Protein AF-A0AB37C605-F1 (afdb_monomer_lite)

Organism: Clostridium perfringens (NCBI:txid1502)

pLDDT: mean 93.52, std 6.57, range [56.94, 97.75]

Radius of gyration: 11.5 Å; chains: 1; bounding box: 32×20×25 Å

Foldseek 3Di:
DLVVLLVVLPVPDDPVLSVQLVVQLVVVQVCCCVVPVDDADPVNSSVSSVVSNVVSVVD

Structure (mmCIF, N/CA/C/O backbone):
data_AF-A0AB37C605-F1
#
_entry.id   AF-A0AB37C605-F1
#
loop_
_atom_site.group_PDB
_atom_site.id
_atom_site.type_symbol
_atom_site.label_atom_id
_atom_site.label_alt_id
_atom_site.label_comp_id
_atom_site.label_asym_id
_atom_site.label_entity_id
_atom_site.label_seq_id
_atom_site.pdbx_PDB_ins_code
_atom_site.Cartn_x
_atom_site.Cartn_y
_atom_site.Cartn_z
_atom_site.occupancy
_atom_site.B_iso_or_equiv
_atom_site.auth_seq_id
_atom_site.auth_comp_id
_atom_site.auth_asym_id
_atom_site.auth_atom_id
_atom_site.pdbx_PDB_model_num
ATOM 1 N N . MET A 1 1 ? 7.763 2.247 10.043 1.00 84.38 1 MET A N 1
ATOM 2 C CA . MET A 1 1 ? 7.371 1.011 9.323 1.00 84.38 1 MET A CA 1
ATOM 3 C C . MET A 1 1 ? 6.816 1.315 7.940 1.00 84.38 1 MET A C 1
ATOM 5 O O . MET A 1 1 ? 7.389 0.826 6.979 1.00 84.38 1 MET A O 1
ATOM 9 N N . VAL A 1 2 ? 5.806 2.186 7.822 1.00 91.62 2 VAL A N 1
ATOM 10 C CA . VAL A 1 2 ? 5.220 2.611 6.532 1.00 91.62 2 VAL A CA 1
ATOM 11 C C . VAL A 1 2 ? 6.264 3.101 5.523 1.00 91.62 2 VAL A C 1
ATOM 13 O O . VAL A 1 2 ? 6.355 2.555 4.430 1.00 91.62 2 VAL A O 1
ATOM 16 N N . LEU A 1 3 ? 7.126 4.047 5.912 1.00 93.19 3 LEU A N 1
ATOM 17 C CA . LEU A 1 3 ? 8.166 4.571 5.017 1.00 93.19 3 LEU A CA 1
ATOM 18 C C . LEU A 1 3 ? 9.104 3.472 4.485 1.00 93.19 3 LEU A C 1
ATOM 20 O O . LEU A 1 3 ? 9.399 3.446 3.295 1.00 93.19 3 LEU A O 1
ATOM 24 N N . LYS A 1 4 ? 9.518 2.531 5.347 1.00 95.69 4 LYS A N 1
ATOM 25 C CA . LYS A 1 4 ? 10.358 1.389 4.948 1.00 95.69 4 LYS A CA 1
ATOM 26 C C . LYS A 1 4 ? 9.631 0.477 3.954 1.00 95.69 4 LYS A C 1
ATOM 28 O O . LYS A 1 4 ? 10.251 0.009 3.006 1.00 95.69 4 LYS A O 1
ATOM 33 N N . ALA A 1 5 ? 8.329 0.245 4.139 1.00 94.44 5 ALA A N 1
ATOM 34 C CA . ALA A 1 5 ? 7.527 -0.554 3.213 1.00 94.44 5 ALA A CA 1
ATOM 35 C C . ALA A 1 5 ? 7.406 0.117 1.833 1.00 94.44 5 ALA A C 1
ATOM 37 O O . ALA A 1 5 ? 7.609 -0.543 0.817 1.00 94.44 5 ALA A O 1
ATOM 38 N N . ILE A 1 6 ? 7.171 1.433 1.800 1.00 95.75 6 ILE A N 1
ATOM 39 C CA . ILE A 1 6 ? 7.108 2.213 0.555 1.00 95.75 6 ILE A CA 1
ATOM 40 C C . ILE A 1 6 ? 8.469 2.211 -0.156 1.00 95.75 6 ILE A C 1
ATOM 42 O O . ILE A 1 6 ? 8.533 1.971 -1.358 1.00 95.75 6 ILE A O 1
ATOM 46 N N . GLN A 1 7 ? 9.567 2.417 0.579 1.00 97.38 7 GLN A N 1
ATOM 47 C CA . GLN A 1 7 ? 10.922 2.347 0.022 1.00 97.38 7 GLN A CA 1
ATOM 48 C C . GLN A 1 7 ? 11.243 0.957 -0.542 1.00 97.38 7 GLN A C 1
ATOM 50 O O . GLN A 1 7 ? 11.794 0.858 -1.636 1.00 97.38 7 GLN A O 1
ATOM 55 N N . ARG A 1 8 ? 10.850 -0.120 0.156 1.00 96.44 8 ARG A N 1
ATOM 56 C CA . ARG A 1 8 ? 10.996 -1.497 -0.341 1.00 96.44 8 ARG A CA 1
ATOM 57 C C . ARG A 1 8 ? 10.282 -1.682 -1.681 1.00 96.44 8 ARG A C 1
ATOM 59 O O . ARG A 1 8 ? 10.874 -2.241 -2.596 1.00 96.44 8 ARG A O 1
ATOM 66 N N . LEU A 1 9 ? 9.039 -1.210 -1.804 1.00 96.50 9 LEU A N 1
ATOM 67 C CA . LEU A 1 9 ? 8.276 -1.309 -3.052 1.00 96.50 9 LEU A CA 1
ATOM 68 C C . LEU A 1 9 ? 8.920 -0.501 -4.179 1.00 96.50 9 LEU A C 1
ATOM 70 O O . LEU A 1 9 ? 9.099 -1.031 -5.271 1.00 96.50 9 LEU A O 1
ATOM 74 N N . LYS A 1 10 ? 9.340 0.737 -3.893 1.00 96.81 10 LYS A N 1
ATOM 75 C CA . LYS A 1 10 ? 10.015 1.609 -4.863 1.00 96.81 10 LYS A CA 1
ATOM 76 C C . LYS A 1 10 ? 11.291 0.980 -5.431 1.00 96.81 10 LYS A C 1
ATOM 78 O O . LYS A 1 10 ? 11.588 1.178 -6.600 1.00 96.81 10 LYS A O 1
ATOM 83 N N . ASN A 1 11 ? 12.037 0.242 -4.610 1.00 97.31 11 ASN A N 1
ATOM 84 C CA . ASN A 1 11 ? 13.273 -0.419 -5.037 1.00 97.31 11 ASN A CA 1
ATOM 85 C C . ASN A 1 11 ? 13.027 -1.748 -5.766 1.00 97.31 11 ASN A C 1
ATOM 87 O O . ASN A 1 11 ? 13.898 -2.207 -6.497 1.00 97.31 11 ASN A O 1
ATOM 91 N N . LYS A 1 12 ? 11.880 -2.393 -5.529 1.00 96.44 12 LYS A N 1
ATOM 92 C CA . LYS A 1 12 ? 11.552 -3.715 -6.077 1.00 96.44 12 LYS A CA 1
ATOM 93 C C . LYS A 1 12 ? 10.858 -3.642 -7.438 1.00 96.44 12 LYS A C 1
ATOM 95 O O . LYS A 1 12 ? 11.043 -4.539 -8.253 1.00 96.44 12 LYS A O 1
ATOM 100 N N . TYR A 1 13 ? 10.035 -2.624 -7.653 1.00 96.00 13 TYR A N 1
ATOM 101 C CA . TYR A 1 13 ? 9.156 -2.513 -8.813 1.00 96.00 13 TYR A CA 1
ATOM 102 C C . TYR A 1 13 ? 9.600 -1.406 -9.766 1.00 96.00 13 TYR A C 1
ATOM 104 O O . TYR A 1 13 ? 10.286 -0.461 -9.372 1.00 96.00 13 TYR A O 1
ATOM 112 N N . SER A 1 14 ? 9.170 -1.504 -11.027 1.00 96.44 14 SER A N 1
ATOM 113 C CA . SER A 1 14 ? 9.323 -0.403 -11.976 1.00 96.44 14 SER A CA 1
ATOM 114 C C . SER A 1 14 ? 8.588 0.845 -11.471 1.00 96.44 14 SER A C 1
ATOM 116 O O . SER A 1 14 ? 7.668 0.764 -10.656 1.00 96.44 14 SER A O 1
ATOM 118 N N . SER A 1 15 ? 8.958 2.024 -11.978 1.00 96.38 15 SER A N 1
ATOM 119 C CA . SER A 1 15 ? 8.258 3.272 -11.629 1.00 96.38 15 SER A CA 1
ATOM 120 C C . SER A 1 15 ? 6.761 3.210 -11.967 1.00 96.38 15 SER A C 1
ATOM 122 O O . SER A 1 15 ? 5.948 3.782 -11.243 1.00 96.38 15 SER A O 1
ATOM 124 N N . CYS A 1 16 ? 6.396 2.494 -13.038 1.00 96.25 16 CYS A N 1
ATOM 125 C CA . CYS A 1 16 ? 5.006 2.292 -13.435 1.00 96.25 16 CYS A CA 1
ATOM 126 C C . CYS A 1 16 ? 4.271 1.423 -12.408 1.00 96.25 16 CYS A C 1
ATOM 128 O O . CYS A 1 16 ? 3.321 1.887 -11.785 1.00 96.25 16 CYS A O 1
ATOM 130 N N . ASP A 1 17 ? 4.779 0.219 -12.143 1.00 96.25 17 ASP A N 1
ATOM 131 C CA . ASP A 1 17 ? 4.139 -0.734 -11.228 1.00 96.25 17 ASP A CA 1
ATOM 132 C C . ASP A 1 17 ? 4.078 -0.193 -9.800 1.00 96.25 17 ASP A C 1
ATOM 134 O O . ASP A 1 17 ? 3.068 -0.333 -9.117 1.00 96.25 17 ASP A O 1
ATOM 138 N N . PHE A 1 18 ? 5.129 0.498 -9.354 1.00 97.44 18 PHE A N 1
ATOM 139 C CA . PHE A 1 18 ? 5.142 1.161 -8.056 1.00 97.44 18 PHE A CA 1
ATOM 140 C C . PHE A 1 18 ? 4.018 2.198 -7.935 1.00 97.44 18 PHE A C 1
ATOM 142 O O . PHE A 1 18 ? 3.310 2.220 -6.927 1.00 97.44 18 PHE A O 1
ATOM 149 N N . LYS A 1 19 ? 3.821 3.037 -8.961 1.00 97.31 19 LYS A N 1
ATOM 150 C CA . LYS A 1 19 ? 2.713 4.004 -8.989 1.00 97.31 19 LYS A CA 1
ATOM 151 C C . LYS A 1 19 ? 1.359 3.303 -9.020 1.00 97.31 19 LYS A C 1
ATOM 153 O O . LYS A 1 19 ? 0.466 3.732 -8.299 1.00 97.31 19 LYS A O 1
ATOM 158 N N . THR A 1 20 ? 1.224 2.215 -9.777 1.00 97.50 20 THR A N 1
ATOM 159 C CA . THR A 1 20 ? -0.005 1.410 -9.826 1.00 97.50 20 THR A CA 1
ATOM 160 C C . THR A 1 20 ? -0.352 0.827 -8.455 1.00 97.50 20 THR A C 1
ATOM 162 O O . THR A 1 20 ? -1.493 0.945 -8.018 1.00 97.50 20 THR A O 1
ATOM 165 N N . ILE A 1 21 ? 0.626 0.273 -7.728 1.00 97.75 21 ILE A N 1
ATOM 166 C CA . ILE A 1 21 ? 0.420 -0.248 -6.365 1.00 97.75 21 ILE A CA 1
ATOM 167 C C . ILE A 1 21 ? -0.074 0.862 -5.428 1.00 97.75 21 ILE A C 1
ATOM 169 O O . ILE A 1 21 ? -1.039 0.663 -4.690 1.00 97.75 21 ILE A O 1
ATOM 173 N N . LEU A 1 22 ? 0.570 2.036 -5.457 1.00 97.62 22 LEU A N 1
ATOM 174 C CA . LEU A 1 22 ? 0.159 3.166 -4.619 1.00 97.62 22 LEU A CA 1
ATOM 175 C C . LEU A 1 22 ? -1.242 3.672 -4.973 1.00 97.62 22 LEU A C 1
ATOM 177 O O . LEU A 1 22 ? -2.009 3.982 -4.067 1.00 97.62 22 LEU A O 1
ATOM 181 N N . PHE A 1 23 ? -1.578 3.719 -6.261 1.00 97.75 23 PHE A N 1
ATOM 182 C CA . PHE A 1 23 ? -2.888 4.153 -6.739 1.00 97.75 23 PHE A CA 1
ATOM 183 C C . PHE A 1 23 ? -4.012 3.223 -6.264 1.00 97.75 23 PHE A C 1
ATOM 185 O O . PHE A 1 23 ? -5.013 3.692 -5.733 1.00 97.75 23 PHE A O 1
ATOM 192 N N . ILE A 1 24 ? -3.825 1.902 -6.370 1.00 97.06 24 ILE A N 1
ATOM 193 C CA . ILE A 1 24 ? -4.803 0.919 -5.873 1.00 97.06 24 ILE A CA 1
ATOM 194 C C . ILE A 1 24 ? -5.016 1.087 -4.362 1.00 97.06 24 ILE A C 1
ATOM 196 O O . ILE A 1 24 ? -6.153 1.114 -3.892 1.00 97.06 24 ILE A O 1
ATOM 200 N N . ALA A 1 25 ? -3.927 1.234 -3.600 1.00 96.81 25 ALA A N 1
ATOM 201 C CA . ALA A 1 25 ? -4.011 1.423 -2.156 1.00 96.81 25 ALA A CA 1
ATOM 202 C C . ALA A 1 25 ? -4.708 2.743 -1.774 1.00 96.81 25 ALA A C 1
ATOM 204 O O . ALA A 1 25 ? -5.468 2.784 -0.806 1.00 96.81 25 ALA A O 1
ATOM 205 N N . GLU A 1 26 ? -4.461 3.820 -2.523 1.00 96.31 26 GLU A N 1
ATOM 206 C CA . GLU A 1 26 ? -5.122 5.112 -2.327 1.00 96.31 26 GLU A CA 1
ATOM 207 C C . GLU A 1 26 ? -6.632 5.019 -2.571 1.00 96.31 26 GLU A C 1
ATOM 209 O O . GLU A 1 26 ? -7.406 5.493 -1.737 1.00 96.31 26 GLU A O 1
ATOM 214 N N . GLU A 1 27 ? -7.058 4.371 -3.658 1.00 96.62 27 GLU A N 1
ATOM 215 C CA . GLU A 1 27 ? -8.478 4.229 -3.987 1.00 96.62 27 GLU A CA 1
ATOM 216 C C . GLU A 1 27 ? -9.235 3.393 -2.947 1.00 96.62 27 GLU A C 1
ATOM 218 O O . GLU A 1 27 ? -10.341 3.773 -2.560 1.00 96.62 27 GLU A O 1
ATOM 223 N N . ASP A 1 28 ? -8.634 2.323 -2.414 1.00 93.94 28 ASP A N 1
ATOM 224 C CA . ASP A 1 28 ? -9.242 1.532 -1.333 1.00 93.94 28 ASP A CA 1
ATOM 225 C C . ASP A 1 28 ? -9.448 2.376 -0.063 1.00 93.94 28 ASP A C 1
ATOM 227 O O . ASP A 1 28 ? -10.538 2.418 0.520 1.00 93.94 28 ASP A O 1
ATOM 231 N N . ILE A 1 29 ? -8.423 3.138 0.332 1.00 95.00 29 ILE A N 1
ATOM 232 C CA . ILE A 1 29 ? -8.498 4.040 1.486 1.00 95.00 29 ILE A CA 1
ATOM 233 C C . ILE A 1 29 ? -9.557 5.118 1.254 1.00 95.00 29 ILE A C 1
ATOM 235 O O . ILE A 1 29 ? -10.328 5.438 2.166 1.00 95.00 29 ILE A O 1
ATOM 239 N N . ARG A 1 30 ? -9.612 5.6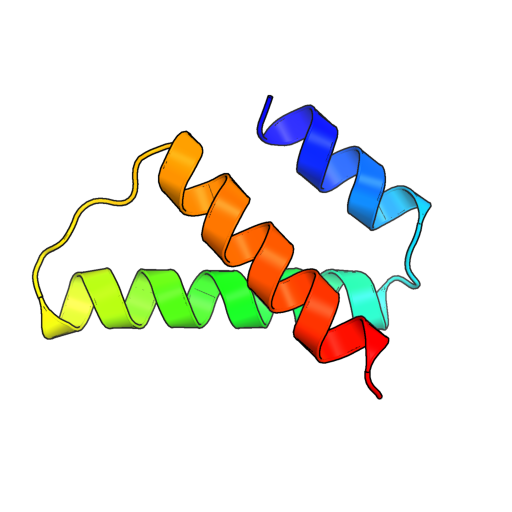84 0.043 1.00 94.88 30 ARG A N 1
ATOM 240 C CA . ARG A 1 30 ? -10.584 6.715 -0.323 1.00 94.88 30 ARG A CA 1
ATOM 241 C C . ARG A 1 30 ? -12.003 6.162 -0.286 1.00 94.88 30 ARG A C 1
ATOM 243 O O . ARG A 1 30 ? -12.872 6.804 0.302 1.00 94.88 30 ARG A O 1
ATOM 250 N N . PHE A 1 31 ? -12.228 4.967 -0.826 1.00 91.88 31 PHE A N 1
ATOM 251 C CA . PHE A 1 31 ? -13.511 4.272 -0.776 1.00 91.88 31 PHE A CA 1
ATOM 252 C C . PHE A 1 31 ? -13.944 3.998 0.667 1.00 91.88 31 PHE A C 1
ATOM 254 O O . PHE A 1 31 ? -15.051 4.360 1.063 1.00 91.88 31 PHE A O 1
ATOM 261 N N . ASN A 1 32 ? -13.047 3.455 1.495 1.00 89.19 32 ASN A N 1
ATOM 262 C CA . ASN A 1 32 ? -13.329 3.167 2.899 1.00 89.19 32 ASN A CA 1
ATOM 263 C C . ASN A 1 32 ? -13.640 4.431 3.718 1.00 89.19 32 ASN A C 1
ATOM 265 O O . ASN A 1 32 ? -14.517 4.423 4.590 1.00 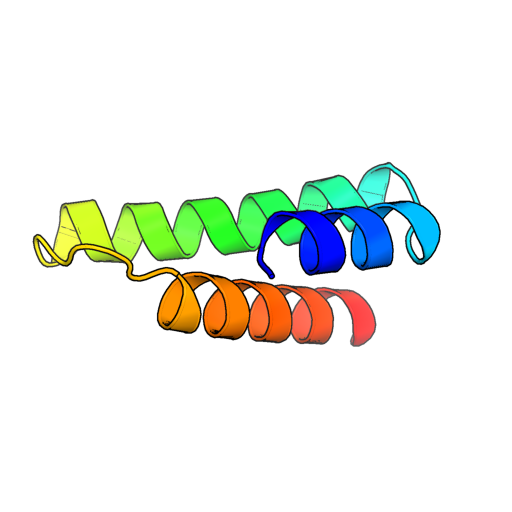89.19 32 ASN A O 1
ATOM 269 N N . ARG A 1 33 ? -12.961 5.542 3.421 1.00 91.94 33 ARG A N 1
ATOM 270 C CA . ARG A 1 33 ? -13.207 6.832 4.070 1.00 91.94 33 ARG A CA 1
ATOM 271 C C . ARG A 1 33 ? -14.521 7.468 3.618 1.00 91.94 33 ARG A C 1
ATOM 273 O O . ARG A 1 33 ? -15.285 7.909 4.470 1.00 91.94 33 ARG A O 1
ATOM 280 N N . LEU A 1 34 ? -14.771 7.545 2.310 1.00 87.81 34 LEU A N 1
ATOM 281 C CA . LEU A 1 34 ? -15.953 8.216 1.756 1.00 87.81 34 LEU A CA 1
ATOM 282 C C . LEU A 1 34 ? -17.232 7.401 1.964 1.00 87.81 34 LEU A C 1
ATOM 284 O O . LEU A 1 34 ? -18.262 7.972 2.302 1.00 87.81 34 LEU A O 1
ATOM 288 N N . GLY A 1 35 ? -17.164 6.079 1.797 1.00 81.62 35 GLY A N 1
ATOM 289 C CA . GLY A 1 35 ? -18.321 5.192 1.917 1.00 81.62 35 GLY A CA 1
ATOM 290 C C . GLY A 1 35 ? -18.695 4.846 3.357 1.00 81.62 35 GLY A C 1
ATOM 291 O O . GLY A 1 35 ? -19.863 4.598 3.638 1.00 81.62 35 GLY A O 1
ATOM 292 N N . PHE A 1 36 ? -17.725 4.835 4.282 1.00 87.56 36 PHE A N 1
ATOM 293 C CA . PHE A 1 36 ? -17.941 4.302 5.635 1.00 87.56 36 PHE A CA 1
ATOM 294 C C . PHE A 1 36 ? -17.404 5.187 6.766 1.00 87.56 36 PHE A C 1
ATOM 296 O O . PHE A 1 36 ? -17.471 4.788 7.928 1.00 87.56 36 PHE A O 1
ATOM 303 N N . GLY A 1 37 ? -16.819 6.352 6.464 1.00 90.12 37 GLY A N 1
ATOM 304 C CA . GLY A 1 37 ? -16.231 7.239 7.476 1.00 90.12 37 GLY A CA 1
ATOM 305 C C . GLY A 1 37 ? -15.050 6.624 8.238 1.00 90.12 37 GLY A C 1
ATOM 306 O O . GLY A 1 37 ? -14.647 7.143 9.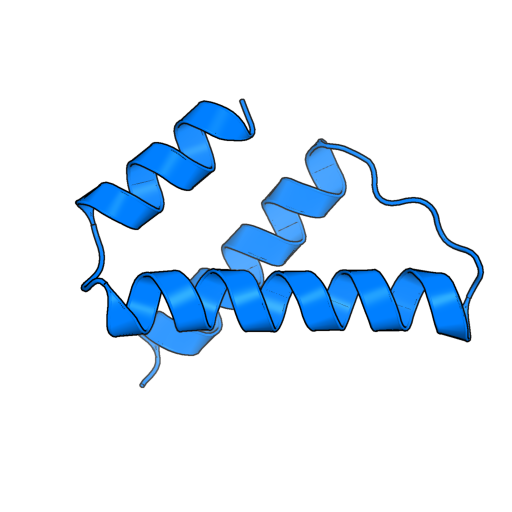282 1.00 90.12 37 GLY A O 1
ATOM 307 N N . LYS A 1 38 ? -14.490 5.509 7.751 1.00 91.62 38 LYS A N 1
ATOM 308 C CA . LYS A 1 38 ? -13.431 4.774 8.449 1.00 91.62 38 LYS A CA 1
ATOM 309 C C . LYS A 1 38 ? -12.108 5.528 8.348 1.00 91.62 38 LYS A C 1
ATOM 311 O O . LYS A 1 38 ? -11.712 5.990 7.279 1.00 91.62 38 LYS A O 1
ATOM 316 N N . LYS A 1 39 ? -11.400 5.629 9.476 1.00 92.38 39 LYS A N 1
ATOM 317 C CA . LYS A 1 39 ? -10.006 6.087 9.514 1.00 92.38 39 LYS A CA 1
ATOM 318 C C . LYS A 1 39 ? -9.076 4.900 9.276 1.00 92.38 39 LYS A C 1
ATOM 320 O O . LYS A 1 39 ? -9.270 3.837 9.862 1.00 92.38 39 LYS A O 1
ATOM 325 N N . THR A 1 40 ? -8.035 5.106 8.480 1.00 92.88 40 THR A N 1
ATOM 326 C CA . THR A 1 40 ? -7.023 4.079 8.210 1.00 92.88 40 THR A CA 1
ATOM 327 C C . THR A 1 40 ? -5.873 4.211 9.201 1.00 92.88 40 THR A C 1
ATOM 329 O O . THR A 1 40 ? -5.199 5.239 9.255 1.00 92.88 40 THR A O 1
ATOM 332 N N . SER A 1 41 ? -5.646 3.171 10.004 1.00 94.44 41 SER A N 1
ATOM 333 C CA . SER A 1 41 ? -4.472 3.076 10.876 1.00 94.44 41 SER A CA 1
ATOM 334 C C . SER A 1 41 ? -3.218 2.719 10.069 1.00 94.44 41 SER A C 1
ATOM 336 O O . SER A 1 41 ? -3.307 2.237 8.941 1.00 94.44 41 SER A O 1
ATOM 338 N N . GLN A 1 42 ? -2.028 2.895 10.650 1.00 94.38 42 GLN A N 1
ATOM 339 C CA . GLN A 1 42 ? -0.781 2.501 9.980 1.00 94.38 42 GLN A CA 1
ATOM 340 C C . GLN A 1 42 ? -0.730 1.003 9.650 1.00 94.38 42 GLN A C 1
ATOM 342 O O . GLN A 1 42 ? -0.231 0.633 8.593 1.00 94.38 42 GLN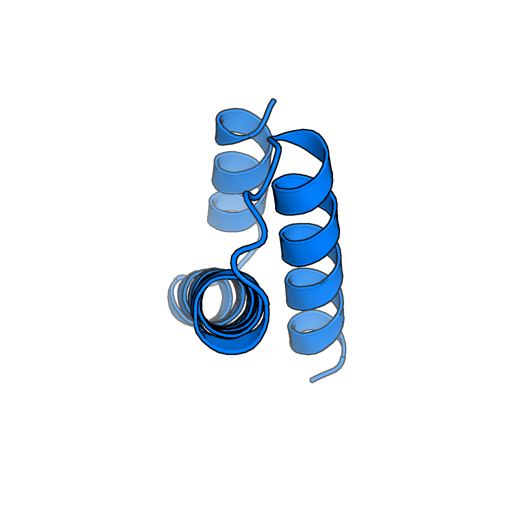 A O 1
ATOM 347 N N . LEU A 1 43 ? -1.244 0.149 10.541 1.00 95.19 43 LEU A N 1
ATOM 348 C CA . LEU A 1 43 ? -1.296 -1.295 10.311 1.00 95.19 43 LEU A CA 1
ATOM 349 C C . LEU A 1 43 ? -2.237 -1.617 9.147 1.00 95.19 43 LEU A C 1
ATOM 351 O O . LEU A 1 43 ? -1.845 -2.327 8.227 1.00 95.19 43 LEU A O 1
ATOM 355 N N . LYS A 1 44 ? -3.423 -0.993 9.125 1.00 95.06 44 LYS A N 1
ATOM 356 C CA . LYS A 1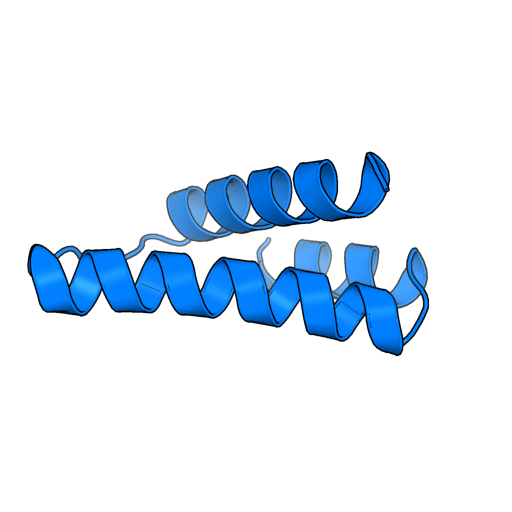 44 ? -4.382 -1.204 8.040 1.00 95.06 44 LYS A CA 1
ATOM 357 C C . LYS A 1 44 ? -3.860 -0.694 6.697 1.00 95.06 44 LYS A C 1
ATOM 359 O O . LYS A 1 44 ? -4.068 -1.335 5.677 1.00 95.06 44 LYS A O 1
ATOM 364 N N . PHE A 1 45 ? -3.129 0.420 6.701 1.00 95.50 45 PHE A N 1
ATOM 365 C CA . PHE A 1 45 ? -2.437 0.912 5.511 1.00 95.50 45 PHE A CA 1
ATOM 366 C C . PHE A 1 45 ? -1.448 -0.124 4.959 1.00 95.50 45 PHE A C 1
ATOM 368 O O . PHE A 1 45 ? -1.401 -0.347 3.755 1.00 95.50 45 PHE A O 1
ATOM 375 N N . LEU A 1 46 ? -0.657 -0.764 5.827 1.00 96.69 46 LEU A N 1
ATOM 376 C CA . LEU A 1 46 ? 0.310 -1.782 5.407 1.00 96.69 46 LEU A CA 1
ATOM 377 C C . LEU A 1 46 ? -0.369 -3.032 4.830 1.00 96.69 46 LEU A C 1
ATOM 379 O O . LEU A 1 46 ? 0.152 -3.594 3.870 1.00 96.69 46 LEU A O 1
ATOM 383 N N . GLU A 1 47 ? -1.516 -3.438 5.379 1.00 96.56 47 GLU A N 1
ATOM 384 C CA . GLU A 1 47 ? -2.336 -4.529 4.830 1.00 96.56 47 GLU A CA 1
ATOM 385 C C . GLU A 1 47 ? -2.827 -4.199 3.418 1.00 96.56 47 GLU A C 1
ATOM 387 O O . GLU A 1 47 ? -2.531 -4.942 2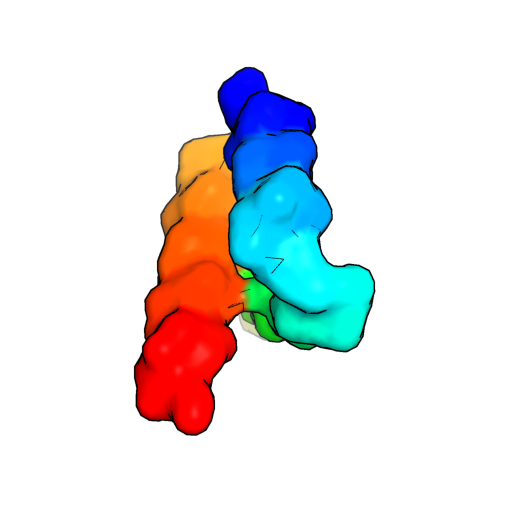.486 1.00 96.56 47 GLU A O 1
ATOM 392 N N . ILE A 1 48 ? -3.475 -3.041 3.246 1.00 96.56 48 ILE A N 1
ATOM 393 C CA . ILE A 1 48 ? -3.984 -2.576 1.944 1.00 96.56 48 ILE A CA 1
ATOM 394 C C . ILE A 1 48 ? -2.843 -2.495 0.920 1.00 96.56 48 ILE A C 1
ATOM 396 O O . ILE A 1 48 ? -2.974 -2.928 -0.222 1.00 96.56 48 ILE A O 1
ATOM 400 N N . LEU A 1 49 ? -1.680 -1.984 1.332 1.00 96.88 49 LEU A N 1
ATOM 401 C CA . LEU A 1 49 ? -0.508 -1.886 0.467 1.00 96.88 49 LEU A CA 1
ATOM 402 C C . LEU A 1 49 ? 0.031 -3.268 0.051 1.00 96.88 49 LEU A C 1
ATOM 404 O O . LEU A 1 49 ? 0.488 -3.438 -1.079 1.00 96.88 49 LEU A O 1
ATOM 408 N N . SER A 1 50 ? -0.021 -4.256 0.949 1.00 96.31 50 SER A N 1
ATOM 409 C CA . SER A 1 50 ? 0.353 -5.644 0.652 1.00 96.31 50 SER A CA 1
ATOM 410 C C . SER A 1 50 ? -0.642 -6.308 -0.303 1.00 96.31 50 SER A C 1
ATOM 412 O O . SER A 1 50 ? -0.231 -7.041 -1.202 1.00 96.31 50 SER A O 1
ATOM 414 N N . GLU A 1 51 ? -1.939 -6.053 -0.135 1.00 96.56 51 GLU A N 1
ATOM 415 C CA . GLU A 1 51 ? -2.993 -6.534 -1.037 1.00 96.56 51 GLU A CA 1
ATOM 416 C C . GLU A 1 51 ? -2.822 -5.939 -2.443 1.00 96.56 51 GLU A C 1
ATOM 418 O O . GLU A 1 51 ? -2.802 -6.679 -3.429 1.00 96.56 51 GLU A O 1
ATOM 423 N N . ALA A 1 52 ? -2.570 -4.631 -2.539 1.00 96.81 52 ALA A N 1
ATOM 424 C CA . ALA A 1 52 ? -2.272 -3.954 -3.800 1.00 96.81 52 ALA A CA 1
ATOM 425 C C . ALA A 1 52 ? -1.012 -4.515 -4.492 1.00 96.81 52 ALA A C 1
ATOM 427 O O . ALA A 1 52 ? -1.027 -4.755 -5.701 1.00 96.81 52 ALA A O 1
ATOM 428 N N . GLU A 1 53 ? 0.065 -4.795 -3.742 1.00 96.88 53 GLU A N 1
ATOM 429 C CA . GLU A 1 53 ? 1.269 -5.455 -4.278 1.00 96.88 53 GLU A CA 1
ATOM 430 C C . GLU A 1 53 ? 0.945 -6.844 -4.858 1.00 96.88 53 GLU A C 1
ATOM 432 O O . GLU A 1 53 ? 1.449 -7.199 -5.928 1.00 96.88 53 GLU A O 1
ATOM 437 N N . MET A 1 54 ? 0.103 -7.636 -4.181 1.00 95.88 54 MET A N 1
ATOM 438 C CA . MET A 1 54 ? -0.300 -8.959 -4.674 1.00 95.88 54 MET A CA 1
ATOM 439 C C . MET A 1 54 ? -1.115 -8.885 -5.963 1.00 95.88 54 MET A C 1
ATOM 441 O O . MET A 1 54 ? -0.945 -9.755 -6.817 1.00 95.88 54 MET A O 1
ATOM 445 N N . LEU A 1 55 ? -1.977 -7.876 -6.112 1.00 93.94 55 LEU A N 1
ATOM 446 C CA . LEU A 1 55 ? -2.764 -7.679 -7.330 1.00 93.94 55 LEU A CA 1
ATOM 447 C C . LEU A 1 55 ? -1.865 -7.389 -8.531 1.00 93.94 55 LEU A C 1
ATOM 449 O O . LEU A 1 55 ? -2.024 -8.027 -9.563 1.00 93.94 55 LEU A O 1
ATOM 453 N N . VAL A 1 56 ? -0.874 -6.507 -8.372 1.00 92.56 56 VAL A N 1
ATOM 454 C CA . VAL A 1 56 ? 0.065 -6.162 -9.452 1.00 92.56 56 VAL A CA 1
ATOM 455 C C . VAL A 1 56 ? 1.022 -7.312 -9.772 1.00 92.56 56 VAL A C 1
ATOM 457 O O . VAL A 1 56 ? 1.339 -7.533 -10.929 1.00 92.56 56 VAL A O 1
ATOM 460 N N . ARG A 1 57 ? 1.451 -8.101 -8.777 1.00 88.75 57 ARG A N 1
ATOM 461 C CA . ARG A 1 57 ? 2.335 -9.263 -9.002 1.00 88.75 57 ARG A CA 1
ATOM 462 C C . ARG A 1 57 ? 1.682 -10.392 -9.816 1.00 88.75 57 ARG A C 1
ATOM 464 O O . ARG A 1 57 ? 2.401 -11.232 -10.349 1.00 88.75 57 ARG A O 1
ATOM 471 N N . ARG A 1 58 ? 0.350 -10.490 -9.813 1.00 71.31 58 ARG A N 1
ATOM 472 C CA . ARG A 1 58 ? -0.397 -11.556 -10.507 1.00 71.31 58 ARG A CA 1
ATOM 473 C C . ARG A 1 58 ? -0.612 -11.279 -12.000 1.00 71.31 58 ARG A C 1
ATOM 475 O O . ARG A 1 58 ? -1.116 -12.172 -12.677 1.00 71.31 58 ARG A O 1
ATOM 482 N N . VAL A 1 59 ? -0.267 -10.081 -12.472 1.00 56.94 59 VAL A N 1
ATOM 483 C CA . VAL A 1 59 ? -0.341 -9.651 -13.878 1.00 56.94 59 VAL A CA 1
ATOM 484 C C . VAL A 1 59 ? 1.025 -9.826 -14.527 1.00 56.94 59 VAL A C 1
ATOM 486 O O . VAL A 1 59 ? 1.052 -10.282 -15.688 1.00 56.94 59 VAL A O 1
#

Secondary structure (DSSP, 8-state):
-HHHHHHHHHHHS-HHHHHHHHHHHHHHHHHHHHHH-PPPPHHHHHHHHHHHHHHHHT-

Sequence (59 aa):
MVLKAIQRLKNKYSSCDFKTILFIAEEDIRFNRLGFGKKTSQLKFLEILSEAEMLVRRV